Protein AF-A0A2A3JTW5-F1 (afdb_monomer)

Organism: NCBI:txid1779329

Sequence (134 aa):
MKVFFGAALAAVVTVCLPGPAAAQEAERAVLKALLSGDTRNVEVTEEFARAVPEAQLDGLLETLRAQIGPVEEIELEGGSGILRSATYQVPVKITLDPAGRIAGLRLGAPSRWSPTCARRLQDWLDWAPRSPGW

Radius of gyration: 24.4 Å; Cα contacts (8 Å, |Δi|>4): 146; chains: 1; bounding box: 62×69×65 Å

Nearest PDB structures (foldseek):
  8f5p-assembly1_C  TM=6.951E-01  e=3.995E-01  Leishmania tarentolae
  8rha-assembly1_A  TM=8.083E-01  e=5.431E-01  Homo sapiens
  8e4g-assembly1_P  TM=5.357E-01  e=1.364E+00  Escherichia phage T7
  8e06-assembly1_A  TM=3.819E-01  e=6.737E+00  Homo sapiens

Secondary structure (DSSP, 8-state):
-------------------HHHHHHHHHHHHHHHHHT-GGG-PBPHHHHHHS-HHHHHHHHHHHHHHH-SEEEEEEETTEEEEEESSEEEEEEEEE-TTS-EEEEEE-PPEE--HHHHHHHHHHHHHS--PPP-

Solvent-accessible surface area (backbone atoms only — not comparable to full-atom values): 8066 Å² total; per-residue (Å²): 136,90,82,83,85,83,78,84,80,77,77,79,78,77,75,82,66,83,50,74,68,60,55,40,52,52,53,49,52,52,51,49,33,47,74,75,66,47,48,89,81,56,59,61,32,72,70,31,46,71,76,51,43,66,74,56,52,51,53,49,51,52,52,46,42,72,71,45,46,70,74,77,45,77,48,72,58,86,46,34,32,39,38,31,25,83,50,22,33,28,43,34,35,47,38,66,40,98,86,72,25,37,52,41,77,44,77,50,75,74,41,82,35,65,58,55,69,60,50,52,49,48,52,49,62,69,66,47,76,80,73,79,84,127

Mean predicted aligned error: 14.52 Å

pLDDT: mean 70.31, std 12.75, range [36.16, 86.38]

Foldseek 3Di:
DDDDDDDPPPPPPPPPDPPLVVLQVLLVVLVVCLLVVVPVVAAADPQACVVAPPVNSVVVSVVVCVVQPDFPDWQDDNQWTWTDGQFWIWTKGFDADPVSHTDDIDIHDIDTDHCCVVVVVVVCVVPPPPPDDD

Structure (mmCIF, N/CA/C/O backbone):
data_AF-A0A2A3JTW5-F1
#
_entry.id   AF-A0A2A3JTW5-F1
#
loop_
_atom_site.group_PDB
_atom_site.id
_atom_site.type_symbol
_atom_site.label_atom_id
_atom_site.label_alt_id
_atom_site.label_comp_id
_atom_site.label_asym_id
_atom_site.label_entity_id
_atom_site.label_seq_id
_atom_site.pdbx_PDB_ins_code
_atom_site.Cartn_x
_atom_site.Cartn_y
_atom_site.Cartn_z
_atom_site.occupancy
_atom_site.B_iso_or_equiv
_atom_site.auth_seq_id
_atom_site.auth_comp_id
_atom_site.auth_asym_id
_atom_site.auth_atom_id
_atom_site.pdbx_PDB_model_num
ATOM 1 N N . MET A 1 1 ? 51.284 8.228 -53.288 1.00 36.16 1 MET A N 1
ATOM 2 C CA . MET A 1 1 ? 50.823 9.105 -52.187 1.00 36.16 1 MET A CA 1
ATOM 3 C C . MET A 1 1 ? 49.452 8.631 -51.726 1.00 36.16 1 MET A C 1
ATOM 5 O O . MET A 1 1 ? 48.643 8.267 -52.565 1.00 36.16 1 MET A O 1
ATOM 9 N N . LYS A 1 2 ? 49.266 8.548 -50.403 1.00 42.72 2 LYS A N 1
ATOM 10 C CA . LYS A 1 2 ? 48.062 8.112 -49.674 1.00 42.72 2 LYS A CA 1
ATOM 11 C C . LYS A 1 2 ? 46.865 9.038 -49.934 1.00 42.72 2 LYS A C 1
ATOM 13 O O . LYS A 1 2 ? 47.069 10.243 -49.926 1.00 42.72 2 LYS A O 1
ATOM 18 N N . VAL A 1 3 ? 45.650 8.485 -49.961 1.00 41.41 3 VAL A N 1
ATOM 19 C CA . VAL A 1 3 ? 44.461 9.080 -49.316 1.00 41.41 3 VAL A CA 1
ATOM 20 C C . VAL A 1 3 ? 43.526 7.950 -48.867 1.00 41.41 3 VAL A C 1
ATOM 22 O O . VAL A 1 3 ? 42.962 7.232 -49.684 1.00 41.41 3 VAL A O 1
ATOM 25 N N . PHE A 1 4 ? 43.421 7.759 -47.550 1.00 41.34 4 PHE A N 1
ATOM 26 C CA . PHE A 1 4 ? 42.467 6.854 -46.910 1.00 41.34 4 PHE A CA 1
ATOM 27 C C . PHE A 1 4 ? 41.172 7.637 -46.674 1.00 41.34 4 PHE A C 1
ATOM 29 O O . PHE A 1 4 ? 41.157 8.560 -45.862 1.00 41.34 4 PHE A O 1
ATOM 36 N N . PHE A 1 5 ? 40.102 7.297 -47.393 1.00 44.34 5 PHE A N 1
ATOM 37 C CA . PHE A 1 5 ? 38.765 7.822 -47.119 1.00 44.34 5 PHE A CA 1
ATOM 38 C C . PHE A 1 5 ? 38.175 7.040 -45.941 1.00 44.34 5 PHE A C 1
ATOM 40 O O . PHE A 1 5 ? 37.729 5.902 -46.082 1.00 44.34 5 PHE A O 1
ATOM 47 N N . GLY A 1 6 ? 38.254 7.638 -44.753 1.00 41.91 6 GLY A N 1
ATOM 48 C CA . GLY A 1 6 ? 37.625 7.129 -43.544 1.00 41.91 6 GLY A CA 1
ATOM 49 C C . GLY A 1 6 ? 36.112 7.302 -43.616 1.00 41.91 6 GLY A C 1
ATOM 50 O O . GLY A 1 6 ? 35.612 8.421 -43.590 1.00 41.91 6 GLY A O 1
ATOM 51 N N . ALA A 1 7 ? 35.390 6.187 -43.667 1.00 42.72 7 ALA A N 1
ATOM 52 C CA . ALA A 1 7 ? 33.963 6.124 -43.387 1.00 42.72 7 ALA A CA 1
ATOM 53 C C . ALA A 1 7 ? 33.769 5.293 -42.112 1.00 42.72 7 ALA A C 1
ATOM 55 O O . ALA A 1 7 ? 33.419 4.117 -42.156 1.00 42.72 7 ALA A O 1
ATOM 56 N N . ALA A 1 8 ? 34.063 5.897 -40.960 1.00 41.88 8 ALA A N 1
ATOM 57 C CA . ALA A 1 8 ? 33.669 5.348 -39.668 1.00 41.88 8 ALA A CA 1
ATOM 58 C C . ALA A 1 8 ? 32.208 5.741 -39.416 1.00 41.88 8 ALA A C 1
ATOM 60 O O . ALA A 1 8 ? 31.911 6.760 -38.798 1.00 41.88 8 ALA A O 1
ATOM 61 N N . LEU A 1 9 ? 31.290 4.943 -39.959 1.00 42.34 9 LEU A N 1
ATOM 62 C CA . LEU A 1 9 ? 29.861 5.032 -39.681 1.00 42.34 9 LEU A CA 1
ATOM 63 C C . LEU A 1 9 ? 29.620 4.357 -38.321 1.00 42.34 9 LEU A C 1
ATOM 65 O O . LEU A 1 9 ? 29.269 3.183 -38.236 1.00 42.34 9 LEU A O 1
ATOM 69 N N . ALA A 1 10 ? 29.913 5.078 -37.239 1.00 43.31 10 ALA A N 1
ATOM 70 C CA . ALA A 1 10 ? 29.599 4.635 -35.887 1.00 43.31 10 ALA A CA 1
ATOM 71 C C . ALA A 1 10 ? 28.089 4.795 -35.663 1.00 43.31 10 ALA A C 1
ATOM 73 O O . ALA A 1 10 ? 27.604 5.858 -35.280 1.00 43.31 10 ALA A O 1
ATOM 74 N N . ALA A 1 11 ? 27.340 3.731 -35.951 1.00 47.38 11 ALA A N 1
ATOM 75 C CA . ALA A 1 11 ? 25.961 3.587 -35.521 1.00 47.38 11 ALA A CA 1
ATOM 76 C C . ALA A 1 11 ? 25.922 3.601 -33.984 1.00 47.38 11 ALA A C 1
ATOM 78 O O . ALA A 1 11 ? 26.264 2.617 -33.328 1.00 47.38 11 ALA A O 1
ATOM 79 N N . VAL A 1 12 ? 25.524 4.735 -33.405 1.00 49.66 12 VAL A N 1
ATOM 80 C CA . VAL A 1 12 ? 25.109 4.813 -32.003 1.00 49.66 12 VAL A CA 1
ATOM 81 C C . VAL A 1 12 ? 23.814 4.016 -31.893 1.00 49.66 12 VAL A C 1
ATOM 83 O O . VAL A 1 12 ? 22.733 4.494 -32.226 1.00 49.66 12 VAL A O 1
ATOM 86 N N . VAL A 1 13 ? 23.933 2.763 -31.462 1.00 52.59 13 VAL A N 1
ATOM 87 C CA . VAL A 1 13 ? 22.803 1.992 -30.953 1.00 52.59 13 VAL A CA 1
ATOM 88 C C . VAL A 1 13 ? 22.413 2.647 -29.632 1.00 52.59 13 VAL A C 1
ATOM 90 O O . VAL A 1 13 ? 22.974 2.346 -28.580 1.00 52.59 13 VAL A O 1
ATOM 93 N N . THR A 1 14 ? 21.479 3.595 -29.686 1.00 55.47 14 THR A N 1
ATOM 94 C CA . THR A 1 14 ? 20.737 4.039 -28.507 1.00 55.47 14 THR A CA 1
ATOM 95 C C . THR A 1 14 ? 19.911 2.846 -28.042 1.00 55.47 14 THR A C 1
ATOM 97 O O . THR A 1 14 ? 18.793 2.623 -28.499 1.00 55.47 14 THR A O 1
ATOM 100 N N . VAL A 1 15 ? 20.498 2.029 -27.167 1.00 48.75 15 VAL A N 1
ATOM 101 C CA . VAL A 1 15 ? 19.755 1.046 -26.385 1.00 48.75 15 VAL A CA 1
ATOM 102 C C . VAL A 1 15 ? 18.754 1.848 -25.563 1.00 48.75 15 VAL A C 1
ATOM 104 O O . VAL A 1 15 ? 19.126 2.569 -24.637 1.00 48.75 15 VAL A O 1
ATOM 107 N N . CYS A 1 16 ? 17.485 1.777 -25.955 1.00 44.66 16 CYS A N 1
ATOM 108 C CA . CYS A 1 16 ? 16.372 2.319 -25.197 1.00 44.66 16 CYS A CA 1
ATOM 109 C C . CYS A 1 16 ? 16.217 1.437 -23.951 1.00 44.66 16 CYS A C 1
ATOM 111 O O . CYS A 1 16 ? 15.454 0.475 -23.937 1.00 44.66 16 CYS A O 1
ATOM 113 N N . LEU A 1 17 ? 17.039 1.692 -22.933 1.00 49.84 17 LEU A N 1
ATOM 114 C CA . LEU A 1 17 ? 16.794 1.172 -21.597 1.00 49.84 17 LEU A CA 1
ATOM 115 C C . LEU A 1 17 ? 15.452 1.764 -21.145 1.00 49.84 17 LEU A C 1
ATOM 117 O O . LEU A 1 17 ? 15.290 2.985 -21.246 1.00 49.84 17 LEU A O 1
ATOM 121 N N . PRO A 1 18 ? 14.488 0.952 -20.676 1.00 48.88 18 PRO A N 1
ATOM 122 C CA . PRO A 1 18 ? 13.285 1.487 -20.060 1.00 48.88 18 PRO A CA 1
ATOM 123 C C . PRO A 1 18 ? 13.729 2.398 -18.915 1.00 48.88 18 PRO A C 1
ATOM 125 O O . PRO A 1 18 ? 14.369 1.959 -17.959 1.00 48.88 18 PRO A O 1
ATOM 128 N N . GLY A 1 19 ? 13.486 3.699 -19.071 1.00 52.72 19 GLY A N 1
ATOM 129 C CA . GLY A 1 19 ? 13.875 4.683 -18.074 1.00 52.72 19 GLY A CA 1
ATOM 130 C C . GLY A 1 19 ? 13.173 4.398 -16.740 1.00 52.72 19 GLY A C 1
ATOM 131 O O . GLY A 1 19 ? 12.066 3.853 -16.741 1.00 52.72 19 GLY A O 1
ATOM 132 N N . PRO A 1 20 ? 13.759 4.807 -15.602 1.00 60.12 20 PRO A N 1
ATOM 133 C CA . PRO A 1 20 ? 13.201 4.570 -14.264 1.00 60.12 20 PRO A CA 1
ATOM 134 C C . PRO A 1 20 ? 11.760 5.091 -14.093 1.00 60.12 20 PRO A C 1
ATOM 136 O O . PRO A 1 20 ? 11.017 4.584 -13.257 1.00 60.12 20 PRO A O 1
ATOM 139 N N . ALA A 1 21 ? 11.333 6.042 -14.929 1.00 63.09 21 ALA A N 1
ATOM 140 C CA . ALA A 1 21 ? 9.960 6.539 -14.979 1.00 63.09 21 ALA A CA 1
ATOM 141 C C . ALA A 1 21 ? 8.926 5.477 -15.416 1.00 63.09 21 ALA A C 1
ATOM 143 O O . ALA A 1 21 ? 7.812 5.469 -14.904 1.00 63.09 21 ALA A O 1
ATOM 144 N N . ALA A 1 22 ? 9.280 4.559 -16.325 1.00 65.62 22 ALA A N 1
ATOM 145 C CA . ALA A 1 22 ? 8.362 3.511 -16.787 1.00 65.62 22 ALA A CA 1
ATOM 146 C C . ALA A 1 22 ? 8.126 2.437 -15.712 1.00 65.62 22 ALA A C 1
ATOM 148 O O . ALA A 1 22 ? 7.013 1.935 -15.570 1.00 65.62 22 ALA A O 1
ATOM 149 N N . ALA A 1 23 ? 9.158 2.125 -14.921 1.00 68.19 23 ALA A N 1
ATOM 150 C CA . ALA A 1 23 ? 9.036 1.223 -13.779 1.00 68.19 23 ALA A CA 1
ATOM 151 C C . ALA A 1 23 ? 8.157 1.834 -12.672 1.00 68.19 23 ALA A C 1
ATOM 153 O O . ALA A 1 23 ? 7.275 1.156 -12.156 1.00 68.19 23 ALA A O 1
ATOM 154 N N . GLN A 1 24 ? 8.326 3.128 -12.373 1.00 69.69 24 GLN A N 1
ATOM 155 C CA . GLN A 1 24 ? 7.511 3.828 -11.370 1.00 69.69 24 GLN A CA 1
ATOM 156 C C . GLN A 1 24 ? 6.023 3.888 -11.731 1.00 69.69 24 GLN A C 1
ATOM 158 O O . GLN A 1 24 ? 5.169 3.718 -10.860 1.00 69.69 24 GLN A O 1
ATOM 163 N N . GLU A 1 25 ? 5.691 4.119 -13.003 1.00 75.38 25 GLU A N 1
ATOM 164 C CA . GLU A 1 25 ? 4.291 4.143 -13.438 1.00 75.38 25 GLU A CA 1
ATOM 165 C C . GLU A 1 25 ? 3.650 2.751 -13.329 1.00 75.38 25 GLU 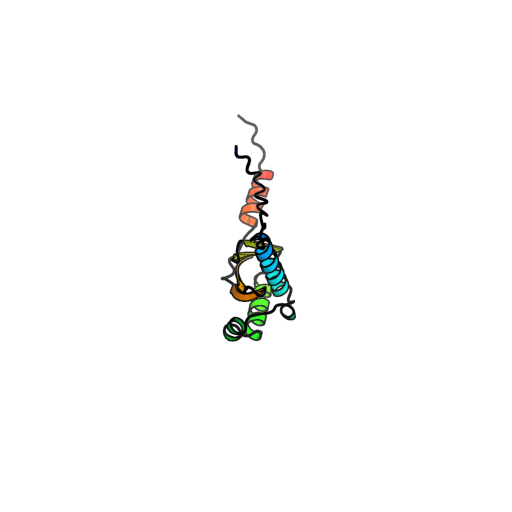A C 1
ATOM 167 O O . GLU A 1 25 ? 2.521 2.629 -12.857 1.00 75.38 25 GLU A O 1
ATOM 172 N N . ALA A 1 26 ? 4.388 1.689 -13.679 1.00 76.50 26 ALA A N 1
ATOM 173 C CA . ALA A 1 26 ? 3.928 0.311 -13.512 1.00 76.50 26 ALA A CA 1
ATOM 174 C C . ALA A 1 26 ? 3.699 -0.042 -12.031 1.00 76.50 26 ALA A C 1
ATOM 176 O O 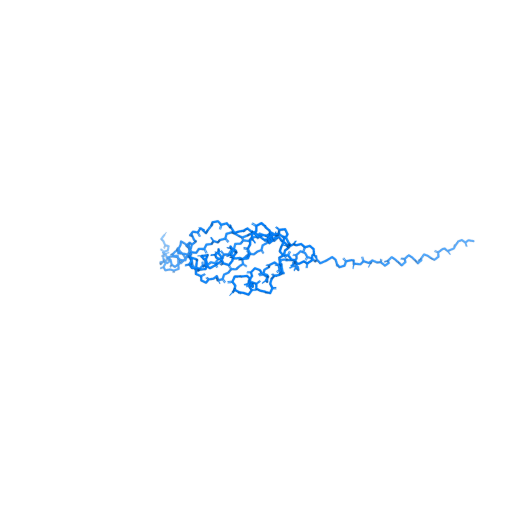. ALA A 1 26 ? 2.646 -0.571 -11.679 1.00 76.50 26 ALA A O 1
ATOM 177 N N . GLU A 1 27 ? 4.633 0.319 -11.147 1.00 79.12 27 GLU A N 1
ATOM 178 C CA . GLU A 1 27 ? 4.497 0.154 -9.693 1.00 79.12 27 GLU A CA 1
ATOM 179 C C . GLU A 1 27 ? 3.247 0.862 -9.163 1.00 79.12 27 GLU A C 1
ATOM 181 O O . GLU A 1 27 ? 2.467 0.278 -8.408 1.00 79.12 27 GLU A O 1
ATOM 186 N N . ARG A 1 28 ? 3.023 2.109 -9.590 1.00 76.62 28 ARG A N 1
ATOM 187 C CA . ARG A 1 28 ? 1.865 2.908 -9.182 1.00 76.62 28 ARG A CA 1
ATOM 188 C C . ARG A 1 28 ? 0.552 2.340 -9.698 1.00 76.62 28 ARG A C 1
ATOM 190 O O . ARG A 1 28 ? -0.413 2.290 -8.936 1.00 76.62 28 ARG A O 1
ATOM 197 N N . ALA A 1 29 ? 0.508 1.900 -10.952 1.00 78.94 29 ALA A N 1
ATOM 198 C CA . ALA A 1 29 ? -0.674 1.290 -11.547 1.00 78.94 29 ALA A CA 1
ATOM 199 C C . ALA A 1 29 ? -1.059 -0.006 -10.821 1.00 78.94 29 ALA A C 1
ATOM 201 O O . ALA A 1 29 ? -2.220 -0.182 -10.451 1.00 78.94 29 ALA A O 1
ATOM 202 N N . VAL A 1 30 ? -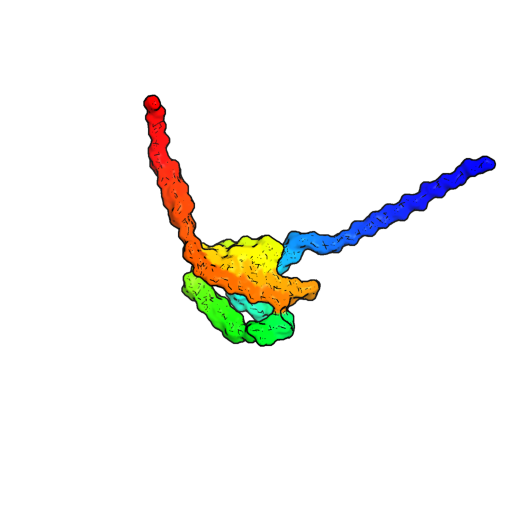0.074 -0.865 -10.541 1.00 80.06 30 VAL A N 1
ATOM 203 C CA . VAL A 1 30 ? -0.264 -2.106 -9.781 1.00 80.06 30 VAL A CA 1
ATOM 204 C C . VAL A 1 30 ? -0.759 -1.809 -8.367 1.00 80.06 30 VAL A C 1
ATOM 206 O O . VAL A 1 30 ? -1.733 -2.408 -7.911 1.00 80.06 30 VAL A O 1
ATOM 209 N N . LEU A 1 31 ? -0.146 -0.843 -7.678 1.00 77.19 31 LEU A N 1
ATOM 210 C CA . LEU A 1 31 ? -0.554 -0.481 -6.324 1.00 77.19 31 LEU A CA 1
ATOM 211 C C . LEU A 1 31 ? -1.981 0.078 -6.285 1.00 77.19 31 LEU A C 1
ATOM 213 O O . LEU A 1 31 ? -2.766 -0.264 -5.402 1.00 77.19 31 LEU A O 1
ATOM 217 N N . LYS A 1 32 ? -2.334 0.913 -7.266 1.00 78.06 32 LYS A N 1
ATOM 218 C CA . LYS A 1 32 ? -3.684 1.453 -7.414 1.00 78.06 32 LYS A CA 1
ATOM 219 C C . LYS A 1 32 ? -4.701 0.336 -7.653 1.00 78.06 32 LYS A C 1
ATOM 221 O O . LYS A 1 32 ? -5.728 0.331 -6.985 1.00 78.06 32 LYS A O 1
ATOM 226 N N . ALA A 1 33 ? -4.400 -0.627 -8.528 1.00 77.88 33 ALA A N 1
ATOM 227 C CA . ALA A 1 33 ? -5.263 -1.783 -8.774 1.00 77.88 33 ALA A CA 1
ATOM 228 C C . ALA A 1 33 ? -5.481 -2.618 -7.498 1.00 77.88 33 ALA A C 1
ATOM 230 O O . ALA A 1 33 ? -6.626 -2.902 -7.143 1.00 77.88 33 ALA A O 1
ATOM 231 N N . LEU A 1 34 ? -4.411 -2.910 -6.746 1.00 75.38 34 LEU A N 1
ATOM 232 C CA . LEU A 1 34 ? -4.499 -3.607 -5.455 1.00 75.38 34 LEU A CA 1
ATOM 233 C C . LEU A 1 34 ? -5.428 -2.883 -4.467 1.00 75.38 34 LEU A C 1
ATOM 235 O O . LEU A 1 34 ? -6.273 -3.507 -3.830 1.00 75.38 34 LEU A O 1
ATOM 239 N N . LEU A 1 35 ? -5.295 -1.561 -4.343 1.00 72.44 35 LEU A N 1
ATOM 240 C CA . LEU A 1 35 ? -6.054 -0.760 -3.374 1.00 72.44 35 LEU A CA 1
ATOM 241 C C . LEU A 1 35 ? -7.505 -0.512 -3.791 1.00 72.44 35 LEU A C 1
ATOM 243 O O . LEU A 1 35 ? -8.378 -0.366 -2.934 1.00 72.44 35 LEU A O 1
ATOM 247 N N . SER A 1 36 ? -7.778 -0.476 -5.095 1.00 69.25 36 SER A N 1
ATOM 248 C CA . SER A 1 36 ? -9.139 -0.406 -5.626 1.00 69.25 36 SER A CA 1
ATOM 249 C C . SER A 1 36 ? -9.915 -1.712 -5.406 1.00 69.25 36 SER A C 1
ATOM 251 O O . SER A 1 36 ? -11.143 -1.668 -5.305 1.00 69.25 36 SER A O 1
ATOM 253 N N . GLY A 1 37 ? -9.220 -2.835 -5.189 1.00 64.88 37 GLY A N 1
ATOM 254 C CA . GLY A 1 37 ? -9.811 -4.168 -5.030 1.00 64.88 37 GLY A CA 1
ATOM 255 C C . GLY A 1 37 ? -9.731 -5.027 -6.296 1.00 64.88 37 GLY A C 1
ATOM 256 O O . GLY A 1 37 ? -10.310 -6.106 -6.336 1.00 64.88 37 GLY A O 1
ATOM 257 N N . ASP A 1 38 ? -8.988 -4.581 -7.310 1.00 65.69 38 ASP A N 1
ATOM 258 C CA . ASP A 1 38 ? -8.669 -5.339 -8.524 1.00 65.69 38 ASP A CA 1
ATOM 259 C C . ASP A 1 38 ? -7.418 -6.215 -8.313 1.00 65.69 38 ASP A C 1
ATOM 261 O O . ASP A 1 38 ? -6.548 -6.324 -9.177 1.00 65.69 38 ASP A O 1
ATOM 265 N N . THR A 1 39 ? -7.319 -6.868 -7.150 1.00 64.69 39 THR A N 1
ATOM 266 C CA . THR A 1 39 ? -6.210 -7.775 -6.798 1.00 64.69 39 THR A CA 1
ATOM 267 C C . THR A 1 39 ? -6.093 -8.953 -7.771 1.00 64.69 39 THR A C 1
ATOM 269 O O . THR A 1 39 ? -4.998 -9.453 -7.999 1.00 64.69 39 THR A O 1
ATOM 272 N N . ARG A 1 40 ? -7.193 -9.332 -8.437 1.00 59.62 40 ARG A N 1
ATOM 273 C CA . ARG A 1 40 ? -7.254 -10.419 -9.435 1.00 59.62 40 ARG A CA 1
ATOM 274 C C . ARG A 1 40 ? -6.482 -10.161 -10.730 1.00 59.62 40 ARG A C 1
ATOM 276 O O . ARG A 1 40 ? -6.189 -11.115 -11.439 1.00 59.62 40 ARG A O 1
ATOM 283 N N . ASN A 1 41 ? -6.189 -8.903 -11.059 1.00 62.19 41 ASN A N 1
ATOM 284 C CA . ASN A 1 41 ? -5.415 -8.542 -12.255 1.00 62.19 41 ASN A CA 1
ATOM 285 C C . ASN A 1 41 ? -3.927 -8.328 -11.953 1.00 62.19 41 ASN A C 1
ATOM 287 O O . ASN A 1 41 ? -3.175 -7.891 -12.822 1.00 62.19 41 ASN A O 1
ATOM 291 N N . VAL A 1 42 ? -3.503 -8.598 -10.719 1.00 71.19 42 VAL A N 1
ATOM 292 C CA . VAL A 1 42 ? -2.143 -8.340 -10.268 1.00 71.19 42 VAL A CA 1
ATOM 293 C C . VAL A 1 42 ? -1.403 -9.661 -10.131 1.00 71.19 42 VAL A C 1
ATOM 295 O O . VAL A 1 42 ? -1.698 -10.468 -9.255 1.00 71.19 42 VAL A O 1
ATOM 298 N N . GLU A 1 43 ? -0.411 -9.876 -10.990 1.00 79.00 43 GLU A N 1
ATOM 299 C CA . GLU A 1 43 ? 0.441 -11.057 -10.903 1.00 79.00 43 GLU A CA 1
ATOM 300 C C . GLU A 1 43 ? 1.481 -10.896 -9.787 1.00 79.00 43 GLU A C 1
ATOM 302 O O . GLU A 1 43 ? 2.293 -9.964 -9.773 1.00 79.00 43 GLU A O 1
ATOM 307 N N . VAL A 1 44 ? 1.480 -11.847 -8.856 1.00 80.88 44 VAL A N 1
ATOM 308 C CA . VAL A 1 44 ? 2.477 -11.978 -7.790 1.00 80.88 44 VAL A CA 1
ATOM 309 C C . VAL A 1 44 ? 3.455 -13.105 -8.119 1.00 80.88 44 VAL A C 1
ATOM 311 O O . VAL A 1 44 ? 3.111 -14.065 -8.809 1.00 80.88 44 VAL A O 1
ATOM 314 N N . THR A 1 45 ? 4.695 -13.017 -7.642 1.00 82.88 45 THR A N 1
ATOM 315 C CA . THR A 1 45 ? 5.636 -14.138 -7.764 1.00 82.88 45 THR A CA 1
ATOM 316 C C . THR A 1 45 ? 5.237 -15.282 -6.828 1.00 82.88 45 THR A C 1
ATOM 318 O O . THR A 1 45 ? 4.635 -15.063 -5.776 1.00 82.88 45 THR A O 1
ATOM 321 N N . GLU A 1 46 ? 5.610 -16.521 -7.169 1.00 80.81 46 GLU A N 1
ATOM 322 C CA . GLU A 1 46 ? 5.371 -17.681 -6.292 1.00 80.81 46 GLU A CA 1
ATOM 323 C C . GLU A 1 46 ? 6.026 -17.518 -4.915 1.00 80.81 46 GLU A C 1
ATOM 325 O O . GLU A 1 46 ? 5.487 -17.970 -3.906 1.00 80.81 46 GLU A O 1
ATOM 330 N N . GLU A 1 47 ? 7.186 -16.861 -4.861 1.00 79.06 47 GLU A N 1
ATOM 331 C CA . GLU A 1 47 ? 7.891 -16.592 -3.609 1.00 79.06 47 GLU A CA 1
ATOM 332 C C . GLU A 1 47 ? 7.086 -15.639 -2.714 1.00 79.06 47 GLU A C 1
ATOM 334 O O . GLU A 1 47 ? 6.919 -15.894 -1.520 1.00 79.06 47 GLU A O 1
ATOM 339 N N . PHE A 1 48 ? 6.497 -14.598 -3.311 1.00 79.31 48 PHE A N 1
ATOM 340 C CA . PHE A 1 48 ? 5.624 -13.669 -2.606 1.00 79.31 48 PHE A CA 1
ATOM 341 C C . PHE A 1 48 ? 4.320 -14.339 -2.162 1.00 79.31 48 PHE A C 1
ATOM 343 O O . PHE A 1 48 ? 3.950 -14.223 -0.997 1.00 79.31 48 PHE A O 1
ATOM 350 N N . ALA A 1 49 ? 3.669 -15.107 -3.040 1.00 79.81 49 ALA A N 1
ATOM 351 C CA . ALA A 1 49 ? 2.444 -15.844 -2.718 1.00 79.81 49 ALA A CA 1
ATOM 352 C C . ALA A 1 49 ? 2.649 -16.869 -1.586 1.00 79.81 49 ALA A C 1
ATOM 354 O O . ALA A 1 49 ? 1.736 -17.148 -0.809 1.00 79.81 49 ALA A O 1
ATOM 355 N N . ARG A 1 50 ? 3.864 -17.421 -1.467 1.00 78.50 50 ARG A N 1
ATOM 356 C CA . ARG A 1 50 ? 4.245 -18.324 -0.374 1.00 78.50 50 ARG A CA 1
ATOM 357 C C . ARG A 1 50 ? 4.473 -17.583 0.945 1.00 78.50 50 ARG A C 1
ATOM 359 O O . ARG A 1 50 ? 4.174 -18.138 1.999 1.00 78.50 50 ARG A O 1
ATOM 366 N N . ALA A 1 51 ? 5.012 -16.364 0.898 1.00 76.75 51 ALA A N 1
ATOM 367 C CA . ALA A 1 51 ? 5.257 -15.539 2.080 1.00 76.75 51 ALA A CA 1
ATOM 368 C C . ALA A 1 51 ? 3.985 -14.846 2.598 1.00 76.75 51 ALA A C 1
ATOM 370 O O . ALA A 1 51 ? 3.800 -14.732 3.809 1.00 76.75 51 ALA A O 1
ATOM 371 N N . VAL A 1 52 ? 3.111 -14.399 1.692 1.00 74.62 52 VAL A N 1
ATOM 372 C CA . VAL A 1 52 ? 1.841 -13.732 1.991 1.00 74.62 52 VAL A CA 1
ATOM 373 C C . VAL A 1 52 ? 0.740 -14.379 1.143 1.00 74.62 52 VAL A C 1
ATOM 375 O O . VAL A 1 52 ? 0.597 -14.046 -0.034 1.00 74.62 52 VAL A O 1
ATOM 378 N N . PRO A 1 53 ? -0.051 -15.301 1.722 1.00 75.31 53 PRO A N 1
ATOM 379 C CA . PRO A 1 53 ? -1.187 -15.899 1.032 1.00 75.31 53 PRO A CA 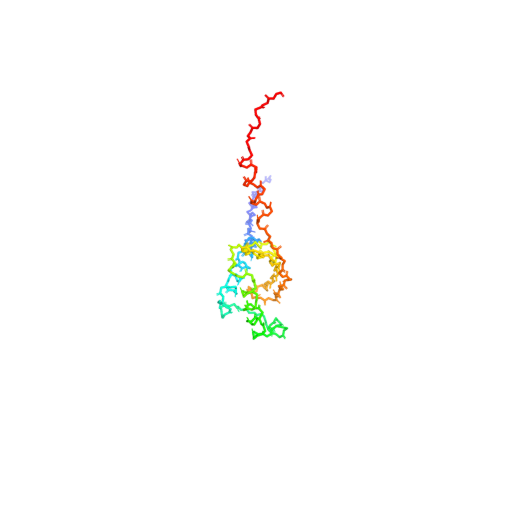1
ATOM 380 C C . PRO A 1 53 ? -2.203 -14.829 0.618 1.00 75.31 53 PRO A C 1
ATOM 382 O O . PRO A 1 53 ? -2.465 -13.905 1.390 1.00 75.31 53 PRO A O 1
ATOM 385 N N . GLU A 1 54 ? -2.848 -14.992 -0.540 1.00 71.19 54 GLU A N 1
ATOM 386 C CA . GLU A 1 54 ? -3.853 -14.039 -1.047 1.00 71.19 54 GLU A CA 1
ATOM 387 C C . GLU A 1 54 ? -4.943 -13.729 -0.013 1.00 71.19 54 GLU A C 1
ATOM 389 O O . GLU A 1 54 ? -5.284 -12.571 0.194 1.00 71.19 54 GLU A O 1
ATOM 394 N N . ALA A 1 55 ? -5.414 -14.742 0.722 1.00 72.19 55 ALA A N 1
ATOM 395 C CA . ALA A 1 55 ? -6.414 -14.562 1.775 1.00 72.19 55 ALA A CA 1
ATOM 396 C C . ALA A 1 55 ? -5.949 -13.627 2.910 1.00 72.19 55 ALA A C 1
ATOM 398 O O . ALA A 1 55 ? -6.758 -12.902 3.486 1.00 72.19 55 ALA A O 1
ATOM 399 N N . GLN A 1 56 ? -4.651 -13.626 3.240 1.00 76.19 56 GLN A N 1
ATOM 400 C CA . GLN A 1 56 ? -4.099 -12.680 4.212 1.00 76.19 56 GLN A CA 1
ATOM 401 C C . GLN A 1 56 ? -3.944 -11.287 3.609 1.00 76.19 56 GLN A C 1
ATOM 403 O O . GLN A 1 56 ? -4.193 -10.303 4.302 1.00 76.19 56 GLN A O 1
ATOM 408 N N . LEU A 1 57 ? -3.552 -11.195 2.336 1.00 75.25 57 LEU A N 1
ATOM 409 C CA . LEU A 1 57 ? -3.433 -9.918 1.641 1.00 75.25 57 LEU A CA 1
ATOM 410 C C . LEU A 1 57 ? -4.791 -9.213 1.546 1.00 75.25 57 LEU A C 1
ATOM 412 O O . LEU A 1 57 ? -4.885 -8.046 1.913 1.00 75.25 57 LEU A O 1
ATOM 416 N N . ASP A 1 58 ? -5.838 -9.929 1.136 1.00 76.06 58 ASP A N 1
ATOM 417 C CA . ASP A 1 58 ? -7.201 -9.398 1.049 1.00 76.06 58 ASP A CA 1
ATOM 418 C C . ASP A 1 58 ? -7.698 -8.923 2.424 1.00 76.06 58 ASP A C 1
ATOM 420 O O . ASP A 1 58 ? -8.144 -7.786 2.560 1.00 76.06 58 ASP A O 1
ATOM 424 N N . GLY A 1 59 ? -7.507 -9.725 3.480 1.00 78.06 59 GLY A N 1
ATOM 425 C CA . GLY A 1 59 ? -7.888 -9.335 4.844 1.00 78.06 59 GLY A CA 1
ATOM 426 C C . GLY A 1 59 ? -7.118 -8.120 5.381 1.00 78.06 59 GLY A C 1
ATOM 427 O O . GL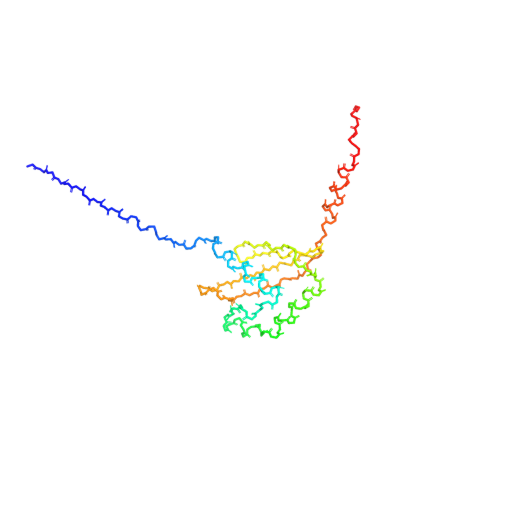Y A 1 59 ? -7.693 -7.263 6.062 1.00 78.06 59 GLY A O 1
ATOM 428 N N . LEU A 1 60 ? -5.826 -8.002 5.055 1.00 77.50 60 LEU A N 1
ATOM 429 C CA . LEU A 1 60 ? -5.016 -6.831 5.396 1.00 77.50 60 LEU A CA 1
ATOM 430 C C . LEU A 1 60 ? -5.485 -5.589 4.637 1.00 77.50 60 LEU A C 1
ATOM 432 O O . LEU A 1 60 ? -5.605 -4.529 5.246 1.00 77.50 60 LEU A O 1
ATOM 436 N N . LEU A 1 61 ? -5.768 -5.712 3.339 1.00 77.25 61 LEU A N 1
ATOM 437 C CA . LEU A 1 61 ? -6.256 -4.611 2.509 1.00 77.25 61 LEU A CA 1
ATOM 438 C C . LEU A 1 61 ? -7.649 -4.155 2.949 1.00 77.25 61 LEU A C 1
ATOM 440 O O . LEU A 1 61 ? -7.882 -2.953 3.052 1.00 77.25 61 LEU A O 1
ATOM 444 N N . GLU A 1 62 ? -8.550 -5.081 3.267 1.00 81.25 62 GLU A N 1
ATOM 445 C CA . GLU A 1 62 ? -9.879 -4.770 3.795 1.00 81.25 62 GLU A CA 1
ATOM 446 C C . GLU A 1 62 ? -9.776 -4.023 5.129 1.00 81.25 62 GLU A C 1
ATOM 448 O O . GLU A 1 62 ? -10.345 -2.941 5.286 1.00 81.25 62 GLU A O 1
ATOM 453 N N . THR A 1 63 ? -8.963 -4.536 6.058 1.00 80.94 63 THR A N 1
ATOM 454 C CA . THR A 1 63 ? -8.717 -3.887 7.353 1.00 80.94 63 THR A CA 1
ATOM 455 C C . THR A 1 63 ? -8.092 -2.504 7.174 1.00 80.94 63 THR A C 1
ATOM 457 O O . THR A 1 63 ? -8.488 -1.551 7.847 1.00 80.94 63 THR A O 1
ATOM 460 N N . LEU A 1 64 ? -7.130 -2.367 6.256 1.00 77.94 64 LEU A N 1
ATOM 461 C CA . LEU A 1 64 ? -6.481 -1.095 5.961 1.00 77.94 64 LEU A CA 1
ATOM 462 C C . LEU A 1 64 ? -7.503 -0.087 5.427 1.00 77.94 64 LEU A C 1
ATOM 464 O O . LEU A 1 64 ? -7.592 1.012 5.965 1.00 77.94 64 LEU A O 1
ATOM 468 N N . ARG A 1 65 ? -8.316 -0.472 4.434 1.00 76.75 65 ARG A N 1
ATOM 469 C CA . ARG A 1 65 ? -9.381 0.367 3.855 1.00 76.75 65 ARG A CA 1
ATOM 470 C C . ARG A 1 65 ? -10.420 0.764 4.901 1.00 76.75 65 ARG A C 1
ATOM 472 O O . ARG A 1 65 ? -10.856 1.912 4.906 1.00 76.75 65 ARG A O 1
ATOM 479 N N . ALA A 1 66 ? -10.770 -0.139 5.816 1.00 80.19 66 ALA A N 1
ATOM 480 C CA . ALA A 1 66 ? -11.673 0.158 6.924 1.00 80.19 66 ALA A CA 1
ATOM 481 C C . ALA A 1 66 ? -11.075 1.167 7.925 1.00 80.19 66 ALA A C 1
ATOM 483 O O . ALA A 1 66 ? -11.814 1.967 8.496 1.00 80.19 66 ALA A O 1
ATOM 484 N N . GLN A 1 67 ? -9.752 1.156 8.132 1.00 77.94 67 GLN A N 1
ATOM 485 C CA . GLN A 1 67 ? -9.069 2.070 9.055 1.00 77.94 67 GLN A CA 1
ATOM 486 C C . GLN A 1 67 ? -8.766 3.446 8.452 1.00 77.94 67 GLN A C 1
ATOM 488 O O . GLN A 1 67 ? -8.995 4.459 9.111 1.00 77.94 67 GLN A O 1
ATOM 493 N N . ILE A 1 68 ? -8.206 3.495 7.240 1.00 75.44 68 ILE A N 1
ATOM 494 C CA . ILE A 1 68 ? -7.739 4.749 6.624 1.00 75.44 68 ILE A CA 1
ATOM 495 C C . ILE A 1 68 ? -8.817 5.430 5.778 1.00 75.44 68 ILE A C 1
ATOM 497 O O . ILE A 1 68 ? -8.737 6.637 5.551 1.00 75.44 68 ILE A O 1
ATOM 501 N N . GLY A 1 69 ? -9.830 4.675 5.345 1.00 75.50 69 GLY A N 1
ATOM 502 C CA . GLY A 1 69 ? -10.855 5.142 4.422 1.00 75.50 69 GLY A CA 1
ATOM 503 C C . GLY A 1 69 ? -10.389 5.135 2.957 1.00 75.50 69 GLY A C 1
ATOM 504 O O . GLY A 1 69 ? -9.484 4.381 2.590 1.00 75.50 69 GLY A O 1
ATOM 505 N N . PRO A 1 70 ? -11.033 5.926 2.079 1.00 76.44 70 PRO A N 1
ATOM 506 C CA . PRO A 1 70 ? -10.633 6.031 0.681 1.00 76.44 70 PRO A CA 1
ATOM 507 C C . PRO A 1 70 ? -9.258 6.700 0.551 1.00 76.44 70 PRO A C 1
ATOM 509 O O . PRO A 1 70 ? -8.994 7.738 1.158 1.00 76.44 70 PRO A O 1
ATOM 512 N N . VAL A 1 71 ? -8.395 6.107 -0.275 1.00 77.25 71 VAL A N 1
ATOM 513 C CA . VAL A 1 71 ? -7.082 6.667 -0.613 1.00 77.25 71 VAL A CA 1
ATOM 514 C C . VAL A 1 71 ? -7.279 7.825 -1.591 1.00 77.25 71 VAL A C 1
ATOM 516 O O . VAL A 1 71 ? -7.865 7.638 -2.656 1.00 77.25 71 VAL A O 1
ATOM 519 N N . GLU A 1 72 ? -6.791 9.010 -1.230 1.00 77.88 72 GLU A N 1
ATOM 520 C CA . GLU A 1 72 ? -6.887 10.227 -2.046 1.00 77.88 72 GLU A CA 1
ATOM 521 C C . GLU A 1 72 ? -5.651 10.402 -2.933 1.00 77.88 72 GLU A C 1
ATOM 523 O O . GLU A 1 72 ? -5.762 10.814 -4.086 1.00 77.88 72 GLU A O 1
ATOM 528 N N . GLU A 1 73 ? -4.473 10.048 -2.414 1.00 77.69 73 GLU A N 1
ATOM 529 C CA . GLU A 1 73 ? -3.195 10.292 -3.074 1.00 77.69 73 GLU A CA 1
ATOM 530 C C . GLU A 1 73 ? -2.232 9.109 -2.889 1.00 77.69 73 GLU A C 1
ATOM 532 O O . GLU A 1 73 ? -2.179 8.463 -1.839 1.00 77.69 73 GLU A O 1
ATOM 537 N N . ILE A 1 74 ? -1.476 8.803 -3.946 1.00 80.44 74 ILE A N 1
ATOM 538 C CA . ILE A 1 74 ? -0.470 7.738 -3.968 1.00 80.44 74 ILE A CA 1
ATOM 539 C C . ILE A 1 74 ? 0.831 8.346 -4.477 1.00 80.44 74 ILE A C 1
ATOM 541 O O . ILE A 1 74 ? 1.005 8.550 -5.680 1.00 80.44 74 ILE A O 1
ATOM 545 N N . GLU A 1 75 ? 1.755 8.617 -3.565 1.00 80.12 75 GLU A N 1
ATOM 546 C CA . GLU A 1 75 ? 3.110 9.029 -3.915 1.00 80.12 75 GLU A CA 1
ATOM 547 C C . GLU A 1 75 ? 4.007 7.795 -3.922 1.00 80.12 75 GLU A C 1
ATOM 549 O O . GLU A 1 75 ? 4.088 7.078 -2.931 1.00 80.12 75 GLU A O 1
ATOM 554 N N . LEU A 1 76 ? 4.677 7.535 -5.041 1.00 78.56 76 LEU A N 1
ATOM 555 C CA . LEU A 1 76 ? 5.640 6.445 -5.195 1.00 78.56 76 LEU A CA 1
ATOM 556 C C . LEU A 1 76 ? 6.880 6.995 -5.888 1.00 78.56 76 LEU A C 1
ATOM 558 O O . LEU A 1 76 ? 6.756 7.613 -6.947 1.00 78.56 76 LEU A O 1
ATOM 562 N N . GLU A 1 77 ? 8.042 6.726 -5.301 1.00 75.62 77 GLU A N 1
ATOM 563 C CA . GLU A 1 77 ? 9.369 6.984 -5.849 1.00 75.62 77 GLU A CA 1
ATOM 564 C C . GLU A 1 77 ? 10.261 5.745 -5.661 1.00 75.62 77 GLU A C 1
ATOM 566 O O . GLU A 1 77 ? 10.621 5.353 -4.548 1.00 75.62 77 GLU A O 1
ATOM 571 N N . GLY A 1 78 ? 10.618 5.112 -6.783 1.00 72.62 78 GLY A N 1
ATOM 572 C CA . GLY A 1 78 ? 11.572 3.998 -6.833 1.00 72.62 78 GLY A CA 1
ATOM 573 C C . GLY A 1 78 ? 11.172 2.788 -5.980 1.00 72.62 78 GLY A C 1
ATOM 574 O O . GLY A 1 78 ? 11.968 2.337 -5.156 1.00 72.62 78 GLY A O 1
ATOM 575 N N . GLY A 1 79 ? 9.939 2.293 -6.121 1.00 74.38 79 GLY A N 1
ATOM 576 C CA . GLY A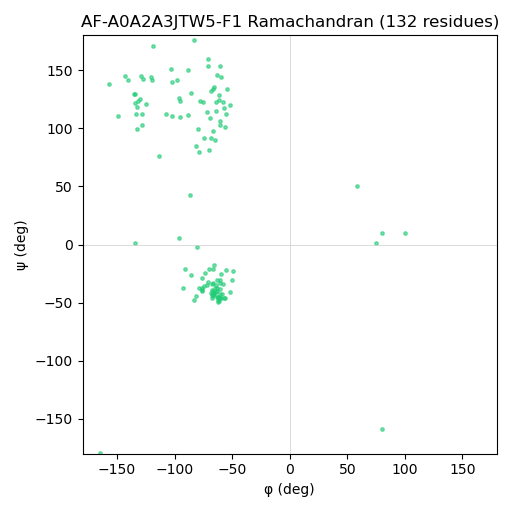 1 79 ? 9.435 1.147 -5.359 1.00 74.38 79 GLY A CA 1
ATOM 577 C C . GLY A 1 79 ? 9.095 1.436 -3.893 1.00 74.38 79 GLY A C 1
ATOM 578 O O . GLY A 1 79 ? 8.661 0.547 -3.168 1.00 74.38 79 GLY A O 1
ATOM 579 N N . SER A 1 80 ? 9.247 2.667 -3.410 1.00 81.81 80 SER A N 1
ATOM 580 C CA . SER A 1 80 ? 8.822 3.071 -2.063 1.00 81.81 80 SER A CA 1
ATOM 581 C C . SER A 1 80 ? 7.972 4.326 -2.122 1.00 81.81 80 SER A C 1
ATOM 583 O O . SER A 1 80 ? 8.179 5.190 -2.962 1.00 81.81 80 SER A O 1
ATOM 585 N N . GLY A 1 81 ? 6.981 4.425 -1.250 1.00 82.38 81 GLY A N 1
ATOM 586 C CA . GLY A 1 81 ? 5.977 5.463 -1.354 1.00 82.38 81 GLY A CA 1
ATOM 587 C C . GLY A 1 81 ? 5.157 5.653 -0.098 1.00 82.38 81 GLY A C 1
ATOM 588 O O . GLY A 1 81 ? 5.347 4.981 0.919 1.00 82.38 81 GLY A O 1
ATOM 589 N N . ILE A 1 82 ? 4.226 6.590 -0.186 1.00 83.12 82 ILE A N 1
ATOM 590 C CA . ILE A 1 82 ? 3.279 6.909 0.865 1.00 83.12 82 ILE A CA 1
ATOM 591 C C . ILE A 1 82 ? 1.887 6.967 0.247 1.00 83.12 82 ILE A C 1
ATOM 593 O O . ILE A 1 82 ? 1.614 7.717 -0.688 1.00 83.12 82 ILE A O 1
ATOM 597 N N . LEU A 1 83 ? 1.003 6.154 0.808 1.00 83.06 83 LEU A N 1
ATOM 598 C CA . LEU A 1 83 ? -0.426 6.204 0.563 1.00 83.06 83 LEU A CA 1
ATOM 599 C C . LEU A 1 83 ? -1.035 7.225 1.497 1.00 83.06 83 LEU A C 1
ATOM 601 O O . LEU A 1 83 ? -0.787 7.199 2.699 1.00 83.06 83 LEU A O 1
ATOM 605 N N . ARG A 1 84 ? -1.838 8.114 0.945 1.00 81.62 84 ARG A N 1
ATOM 606 C CA . ARG A 1 84 ? -2.357 9.278 1.636 1.00 81.62 84 ARG A CA 1
ATOM 607 C C . ARG A 1 84 ? -3.877 9.267 1.532 1.00 81.62 84 ARG A C 1
ATOM 609 O O . ARG A 1 84 ? -4.452 9.188 0.452 1.00 81.62 84 ARG A O 1
ATOM 616 N N . SER A 1 85 ? -4.524 9.245 2.690 1.00 81.19 85 SER A N 1
ATOM 617 C CA . SER A 1 85 ? -5.979 9.321 2.864 1.00 81.19 85 SER A CA 1
ATOM 618 C C . SER A 1 85 ? -6.325 10.569 3.674 1.00 81.19 85 SER A C 1
ATOM 620 O O . SER A 1 85 ? -5.441 11.181 4.274 1.00 81.19 85 SER A O 1
ATOM 622 N N . ALA A 1 86 ? -7.613 10.900 3.771 1.00 74.00 86 ALA A N 1
ATOM 623 C CA . ALA A 1 86 ? -8.098 12.122 4.423 1.00 74.00 86 ALA A CA 1
ATOM 624 C C . ALA A 1 86 ? -7.533 12.377 5.841 1.00 74.00 86 ALA A C 1
ATOM 626 O O . ALA A 1 86 ? -7.421 13.523 6.277 1.00 74.00 86 ALA A O 1
ATOM 627 N N . THR A 1 87 ? -7.217 11.319 6.599 1.00 74.69 87 THR A N 1
ATOM 628 C CA . THR A 1 87 ? -6.721 11.423 7.990 1.00 74.69 87 THR A CA 1
ATOM 629 C C . THR A 1 87 ? -5.521 10.536 8.319 1.00 74.69 87 THR A C 1
ATOM 631 O O . THR A 1 87 ? -5.063 10.509 9.468 1.00 74.69 87 THR A O 1
ATOM 634 N N . TYR A 1 88 ? -5.010 9.787 7.345 1.00 81.56 88 TYR A N 1
ATOM 635 C CA . TYR A 1 88 ? -3.990 8.768 7.567 1.00 81.56 88 TYR A CA 1
ATOM 636 C C . TYR A 1 88 ? -3.006 8.727 6.411 1.00 81.56 88 TYR A C 1
ATOM 638 O O . TYR A 1 88 ? -3.380 8.910 5.255 1.00 81.56 88 TYR A O 1
ATOM 646 N N . GLN A 1 89 ? -1.749 8.451 6.738 1.00 85.00 89 GLN A N 1
ATOM 647 C CA . GLN A 1 89 ? -0.730 8.107 5.763 1.00 85.00 89 GLN A CA 1
ATOM 648 C C . GLN A 1 89 ? -0.195 6.705 6.062 1.00 85.00 89 GLN A C 1
ATOM 650 O O . GLN A 1 89 ? -0.019 6.328 7.223 1.00 85.00 89 GLN A O 1
ATOM 655 N N . VAL A 1 90 ? 0.070 5.928 5.019 1.00 84.44 90 VAL A N 1
ATOM 656 C CA . VAL A 1 90 ? 0.587 4.564 5.127 1.00 84.44 90 VAL A CA 1
ATOM 657 C C . VAL A 1 90 ? 1.824 4.453 4.245 1.00 84.44 90 VAL A C 1
ATOM 659 O O . VAL A 1 90 ? 1.704 4.546 3.023 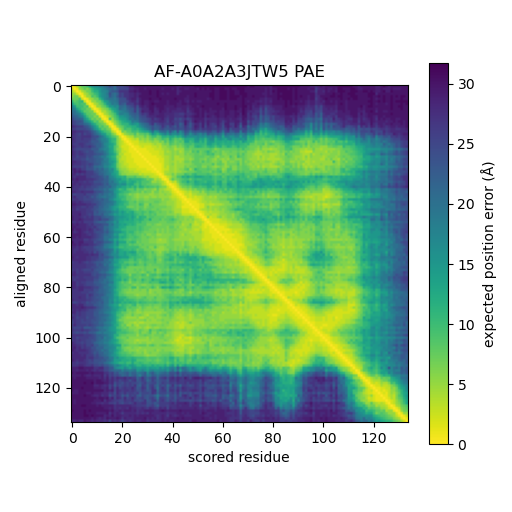1.00 84.44 90 VAL A O 1
ATOM 662 N N . PRO A 1 91 ? 3.024 4.273 4.818 1.00 85.19 91 PRO A N 1
ATOM 663 C CA . PRO A 1 91 ? 4.204 4.025 4.012 1.00 85.19 91 PRO A CA 1
ATOM 664 C C . PRO A 1 91 ? 4.075 2.650 3.359 1.00 85.19 91 PRO A C 1
ATOM 666 O O . PRO A 1 91 ? 3.745 1.658 4.011 1.00 85.19 91 PRO A O 1
ATOM 669 N N . VAL A 1 92 ? 4.339 2.595 2.063 1.00 86.38 92 VAL A N 1
ATOM 670 C CA . VAL A 1 92 ? 4.238 1.391 1.249 1.00 86.38 92 VAL A CA 1
ATOM 671 C C . VAL A 1 92 ? 5.543 1.176 0.509 1.00 86.38 92 VAL A C 1
ATOM 673 O O . VAL A 1 92 ? 6.193 2.117 0.063 1.00 86.38 92 VAL A O 1
ATOM 676 N N . LYS A 1 93 ? 5.950 -0.078 0.384 1.00 85.44 93 LYS A N 1
ATOM 677 C CA . LYS A 1 93 ? 7.078 -0.470 -0.447 1.00 85.44 93 LYS A CA 1
ATOM 678 C C . LYS A 1 93 ? 6.645 -1.618 -1.338 1.00 85.44 93 LYS A C 1
ATOM 680 O O . LYS A 1 93 ? 6.152 -2.622 -0.835 1.00 85.44 93 LYS A O 1
ATOM 685 N N . ILE A 1 94 ? 6.829 -1.456 -2.636 1.00 85.31 94 ILE A N 1
ATOM 686 C CA . ILE A 1 94 ? 6.570 -2.457 -3.659 1.00 85.31 94 ILE A CA 1
ATOM 687 C C . ILE A 1 94 ? 7.870 -2.750 -4.405 1.00 85.31 94 ILE A C 1
ATOM 689 O O . ILE A 1 94 ? 8.729 -1.894 -4.589 1.00 85.31 94 ILE A O 1
ATOM 693 N N . THR A 1 95 ? 8.065 -3.998 -4.788 1.00 84.81 95 THR A N 1
ATOM 694 C CA . THR A 1 95 ? 9.204 -4.426 -5.590 1.00 84.81 95 THR A CA 1
ATOM 695 C C . THR A 1 95 ? 8.670 -5.319 -6.685 1.00 84.81 95 THR A C 1
ATOM 697 O O . THR A 1 95 ? 8.015 -6.324 -6.400 1.00 84.81 95 THR A O 1
ATOM 700 N N . LEU A 1 96 ? 8.926 -4.923 -7.928 1.00 83.75 96 LEU A N 1
ATOM 701 C CA . LEU A 1 96 ? 8.563 -5.696 -9.103 1.00 83.75 96 LEU A CA 1
ATOM 702 C C . LEU A 1 96 ? 9.772 -6.496 -9.600 1.00 83.75 96 LEU A C 1
ATOM 704 O O . LEU A 1 96 ? 10.907 -6.023 -9.572 1.00 83.75 96 LEU A O 1
ATOM 708 N N . ASP A 1 97 ? 9.513 -7.718 -10.046 1.00 81.81 97 ASP A N 1
ATOM 709 C CA . ASP A 1 97 ? 10.452 -8.553 -10.796 1.00 81.81 97 ASP A CA 1
ATOM 710 C C . ASP A 1 97 ? 10.638 -7.984 -12.224 1.00 81.81 97 ASP A C 1
ATOM 712 O O . ASP A 1 97 ? 9.755 -7.269 -12.703 1.00 81.81 97 ASP A O 1
ATOM 716 N N . PRO A 1 98 ? 11.717 -8.307 -12.966 1.00 77.62 98 PRO A N 1
ATOM 717 C CA . PRO A 1 98 ? 11.867 -7.980 -14.392 1.00 77.62 98 PRO A CA 1
ATOM 718 C C . PRO A 1 98 ? 10.673 -8.352 -15.284 1.00 77.62 98 PRO A C 1
ATOM 720 O O . PRO A 1 98 ? 10.502 -7.750 -16.341 1.00 77.62 98 PRO A O 1
ATOM 723 N N . ALA A 1 99 ? 9.838 -9.311 -14.876 1.00 78.31 99 ALA A N 1
ATOM 724 C CA . ALA A 1 99 ? 8.592 -9.648 -15.566 1.00 78.31 99 ALA A CA 1
ATOM 725 C C . ALA A 1 99 ? 7.408 -8.703 -15.252 1.00 78.31 99 ALA A C 1
ATOM 727 O O . ALA A 1 99 ? 6.321 -8.907 -15.778 1.00 78.31 99 ALA A O 1
ATOM 728 N N . GLY A 1 100 ? 7.579 -7.704 -14.379 1.00 74.19 100 GLY A N 1
ATOM 729 C CA . GLY A 1 100 ? 6.511 -6.797 -13.936 1.00 74.19 100 GLY A CA 1
ATOM 730 C C . GLY A 1 100 ? 5.596 -7.373 -12.849 1.00 74.19 100 GLY A C 1
ATOM 731 O O . GLY A 1 100 ? 4.577 -6.770 -12.523 1.00 74.19 100 GLY A O 1
ATOM 732 N N . ARG A 1 101 ? 5.956 -8.525 -12.274 1.00 82.94 101 ARG A N 1
ATOM 733 C CA . ARG A 1 101 ? 5.200 -9.203 -11.207 1.00 82.94 101 ARG A CA 1
ATOM 734 C C . ARG A 1 101 ? 5.631 -8.708 -9.835 1.00 82.94 101 ARG A C 1
ATOM 736 O O . ARG A 1 101 ? 6.804 -8.390 -9.649 1.00 82.94 101 ARG A O 1
ATOM 743 N N . ILE A 1 102 ? 4.735 -8.704 -8.852 1.00 83.50 102 ILE A N 1
ATOM 744 C CA . ILE A 1 102 ? 5.085 -8.319 -7.478 1.00 83.50 102 ILE A CA 1
ATOM 745 C C . ILE A 1 102 ? 5.992 -9.382 -6.864 1.00 83.50 102 ILE A C 1
ATOM 747 O O . ILE A 1 102 ? 5.543 -10.475 -6.524 1.00 83.50 102 ILE A O 1
ATOM 751 N N . ALA A 1 103 ? 7.265 -9.037 -6.691 1.00 83.56 103 ALA A N 1
ATOM 752 C CA . ALA A 1 103 ? 8.230 -9.826 -5.937 1.00 83.56 103 ALA A CA 1
ATOM 753 C C . ALA A 1 103 ? 8.178 -9.508 -4.435 1.00 83.56 103 ALA A C 1
ATOM 755 O O . ALA A 1 103 ? 8.518 -10.348 -3.606 1.00 83.56 103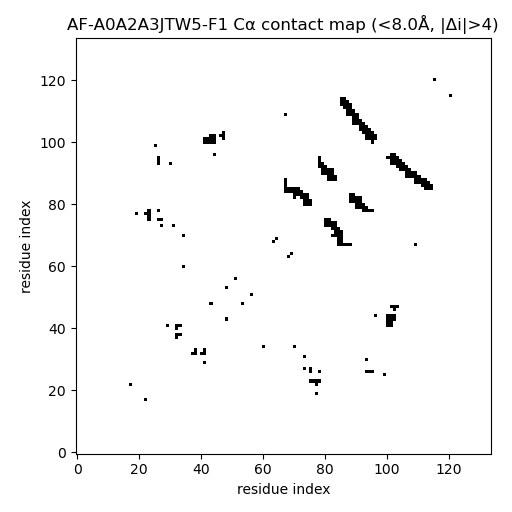 ALA A O 1
ATOM 756 N N . GLY A 1 104 ? 7.742 -8.299 -4.073 1.00 81.62 104 GLY A N 1
ATOM 757 C CA . GLY A 1 104 ? 7.625 -7.880 -2.684 1.00 81.62 104 GLY A CA 1
ATOM 758 C C . GLY A 1 104 ? 6.621 -6.755 -2.497 1.00 81.62 104 GLY A C 1
ATOM 759 O O . GLY A 1 104 ? 6.596 -5.795 -3.260 1.00 81.62 104 GLY A O 1
ATOM 760 N N . LEU A 1 105 ? 5.826 -6.851 -1.437 1.00 83.44 105 LEU A N 1
ATOM 761 C CA . LEU A 1 105 ? 4.941 -5.794 -0.968 1.00 83.44 105 LEU A CA 1
ATOM 762 C C . LEU A 1 105 ? 5.069 -5.694 0.547 1.00 83.44 105 LEU A C 1
ATOM 764 O O . LEU A 1 105 ? 4.963 -6.686 1.268 1.00 83.44 105 LEU A O 1
ATOM 768 N N . ARG A 1 106 ? 5.290 -4.479 1.036 1.00 81.19 106 ARG A N 1
ATOM 769 C CA . ARG A 1 106 ? 5.355 -4.177 2.457 1.00 81.19 106 ARG A CA 1
ATOM 770 C C . ARG A 1 106 ? 4.515 -2.949 2.749 1.00 81.19 106 ARG A C 1
ATOM 772 O O . ARG A 1 106 ? 4.808 -1.858 2.269 1.00 81.19 106 ARG A O 1
ATOM 779 N N . LEU A 1 107 ? 3.500 -3.141 3.578 1.00 82.44 107 LEU A N 1
ATOM 780 C CA . LEU A 1 107 ? 2.700 -2.070 4.153 1.00 82.44 107 LEU A CA 1
ATOM 781 C C . LEU A 1 107 ? 3.265 -1.764 5.540 1.00 82.44 107 LEU A C 1
ATOM 783 O O . LEU A 1 107 ? 3.471 -2.668 6.352 1.00 82.44 107 LEU A O 1
ATOM 787 N N . GLY A 1 108 ? 3.595 -0.504 5.791 1.00 78.69 108 GLY A N 1
ATOM 788 C CA . GLY A 1 108 ? 3.967 -0.048 7.122 1.00 78.69 108 GLY A CA 1
ATOM 789 C C . GLY A 1 108 ? 2.744 0.279 7.971 1.00 78.69 108 GLY A C 1
ATOM 790 O O . GLY A 1 108 ? 1.603 0.221 7.515 1.00 78.69 108 GLY A O 1
ATOM 791 N N . ALA A 1 109 ? 2.989 0.628 9.232 1.00 77.19 109 ALA A N 1
ATOM 792 C CA . ALA A 1 109 ? 1.916 1.006 10.139 1.00 77.19 109 ALA A CA 1
ATOM 793 C C . ALA A 1 109 ? 1.247 2.313 9.668 1.00 77.19 109 ALA A C 1
ATOM 795 O O . ALA A 1 109 ? 1.964 3.263 9.331 1.00 77.19 109 ALA A O 1
ATOM 796 N N . PRO A 1 110 ? -0.098 2.390 9.666 1.00 78.25 110 PRO A N 1
ATOM 797 C CA . PRO A 1 110 ? -0.796 3.632 9.379 1.00 78.25 110 PRO A CA 1
ATOM 798 C C . PRO A 1 110 ? -0.469 4.649 10.472 1.00 78.25 110 PRO A C 1
ATOM 800 O O . PRO A 1 110 ? -0.701 4.405 11.658 1.00 78.25 110 PRO A O 1
ATOM 803 N N . SER A 1 111 ? 0.066 5.803 10.085 1.00 78.81 111 SER A N 1
ATOM 804 C CA . SER A 1 111 ? 0.223 6.934 10.990 1.00 78.81 111 SER A CA 1
ATOM 805 C C . SER A 1 111 ? -0.875 7.954 10.721 1.00 78.81 111 SER A C 1
ATOM 807 O O . SER A 1 111 ? -1.281 8.194 9.582 1.00 78.81 111 SER A O 1
ATOM 809 N N . ARG A 1 112 ? -1.412 8.538 11.796 1.00 78.00 112 ARG A N 1
ATOM 810 C CA . ARG A 1 112 ? -2.427 9.585 11.683 1.00 78.00 112 ARG A CA 1
ATOM 811 C C . ARG A 1 112 ? -1.791 10.794 10.999 1.00 78.00 112 ARG A C 1
ATOM 813 O O . ARG A 1 112 ? -0.905 11.430 11.565 1.00 78.00 112 ARG A O 1
ATOM 820 N N . TRP A 1 113 ? -2.270 11.113 9.806 1.00 65.00 113 TRP A N 1
ATOM 821 C CA . TRP A 1 113 ? -1.880 12.297 9.060 1.00 65.00 113 TRP A CA 1
ATOM 822 C C . TRP A 1 113 ? -2.988 13.328 9.219 1.00 65.00 113 TRP A C 1
ATOM 824 O O . TRP A 1 113 ? -4.105 13.133 8.757 1.00 65.00 113 TRP A O 1
ATOM 834 N N . SER A 1 114 ? -2.718 14.415 9.938 1.00 62.34 114 SER A N 1
ATOM 835 C CA . SER A 1 114 ? -3.693 15.496 10.055 1.00 62.34 114 SER A CA 1
ATOM 836 C C . SER A 1 114 ? -3.367 16.561 9.005 1.00 62.34 114 SER A C 1
ATOM 838 O O . SER A 1 114 ? -2.373 17.278 9.182 1.00 62.34 114 SER A O 1
ATOM 840 N N . PRO A 1 115 ? -4.182 16.740 7.952 1.00 58.09 115 PRO A N 1
ATOM 841 C CA . PRO A 1 115 ? -4.061 17.923 7.110 1.00 58.09 115 PRO A CA 1
ATOM 842 C C . PRO A 1 115 ? -4.416 19.186 7.905 1.00 58.09 115 PRO A C 1
ATOM 844 O O . PRO A 1 115 ? -4.024 20.279 7.524 1.00 58.09 115 PRO A O 1
ATOM 847 N N . THR A 1 116 ? -5.108 19.062 9.044 1.00 56.12 116 THR A N 1
ATOM 848 C CA . THR A 1 116 ? -5.545 20.170 9.900 1.00 56.12 116 THR A CA 1
ATOM 849 C C . THR A 1 116 ? -4.409 20.979 10.520 1.00 56.12 116 THR A C 1
ATOM 851 O O . THR A 1 116 ? -4.607 22.175 10.669 1.00 56.12 116 THR A O 1
ATOM 854 N N . CYS A 1 117 ? -3.226 20.431 10.825 1.00 56.41 117 CYS A N 1
ATOM 855 C CA . CYS A 1 117 ? -2.105 21.288 11.254 1.00 56.41 117 CYS A CA 1
ATOM 856 C C . CYS A 1 117 ? -1.643 22.240 10.139 1.00 56.41 117 CYS A C 1
ATOM 858 O O . CYS A 1 117 ? -1.357 23.397 10.420 1.00 56.41 117 CYS A O 1
ATOM 860 N N . ALA A 1 118 ? -1.630 21.793 8.880 1.00 55.09 118 ALA A N 1
ATOM 861 C CA . ALA A 1 118 ? -1.256 22.635 7.743 1.00 55.09 118 ALA A CA 1
ATOM 862 C C . ALA A 1 118 ? -2.422 23.524 7.282 1.00 55.09 118 ALA A C 1
ATOM 864 O O . ALA A 1 118 ? -2.250 24.718 7.079 1.00 55.09 118 ALA A O 1
ATOM 865 N N . ARG A 1 119 ? -3.636 22.971 7.185 1.00 60.19 119 ARG A N 1
ATOM 866 C CA . ARG A 1 119 ? -4.820 23.671 6.682 1.00 60.19 119 ARG A CA 1
ATOM 867 C C . ARG A 1 119 ? -5.401 24.652 7.687 1.00 60.19 119 ARG A C 1
ATOM 869 O O . ARG A 1 119 ? -5.751 25.733 7.264 1.00 60.19 119 ARG A O 1
ATOM 876 N N . ARG A 1 120 ? -5.454 24.347 8.992 1.00 62.84 120 ARG A N 1
ATOM 877 C CA . ARG A 1 120 ? -5.899 25.319 10.015 1.00 62.84 120 ARG A CA 1
ATOM 878 C C . ARG A 1 120 ? -4.872 26.429 10.228 1.00 62.84 120 ARG A C 1
ATOM 880 O O . ARG A 1 120 ? -5.281 27.546 10.504 1.00 62.84 120 ARG A O 1
ATOM 887 N N . LEU A 1 121 ? -3.573 26.147 10.084 1.00 63.25 121 LEU A N 1
ATOM 888 C CA . LEU A 1 121 ? -2.544 27.191 10.084 1.00 63.25 121 LEU A CA 1
ATOM 889 C C . LEU A 1 121 ? -2.658 28.071 8.834 1.00 63.25 121 LEU A C 1
ATOM 891 O O . LEU A 1 121 ? -2.565 29.283 8.957 1.00 63.25 121 LEU A O 1
ATOM 895 N N . GLN A 1 122 ? -2.907 27.483 7.659 1.00 66.69 122 GLN A N 1
ATOM 896 C CA . GLN A 1 122 ? -3.105 28.238 6.421 1.00 66.69 122 GLN A CA 1
ATOM 897 C C . GLN A 1 122 ? -4.400 29.064 6.451 1.00 66.69 122 GLN A C 1
ATOM 899 O O . GLN A 1 122 ? -4.353 30.237 6.114 1.00 66.69 122 GLN A O 1
ATOM 904 N N . ASP A 1 123 ? -5.516 28.498 6.925 1.00 70.00 123 ASP A N 1
ATOM 905 C CA . ASP A 1 123 ? -6.781 29.215 7.165 1.00 70.00 123 ASP A CA 1
ATOM 906 C C . ASP A 1 123 ? -6.573 30.356 8.169 1.00 70.00 123 ASP A C 1
ATOM 908 O O . ASP A 1 123 ? -7.052 31.462 7.961 1.00 70.00 123 ASP A O 1
ATOM 912 N N . TRP A 1 124 ? -5.815 30.113 9.247 1.00 64.81 124 TRP A N 1
ATOM 913 C CA . TRP A 1 124 ? -5.486 31.138 10.239 1.00 64.81 124 TRP A CA 1
ATOM 914 C C . TRP A 1 124 ? -4.575 32.233 9.669 1.00 64.81 124 TRP A C 1
ATOM 916 O O . TRP A 1 124 ? -4.793 33.399 9.973 1.00 64.81 124 TRP A O 1
ATOM 926 N N . LEU A 1 125 ? -3.591 31.887 8.833 1.00 70.62 125 LEU A N 1
ATOM 927 C CA . LEU A 1 125 ? -2.717 32.839 8.135 1.00 70.62 125 LEU A CA 1
ATOM 928 C C . LEU A 1 125 ? -3.472 33.666 7.085 1.00 70.62 125 LEU A C 1
ATOM 930 O O . LEU A 1 125 ? -3.139 34.831 6.889 1.00 70.62 125 LEU A O 1
ATOM 934 N N . ASP A 1 126 ? -4.468 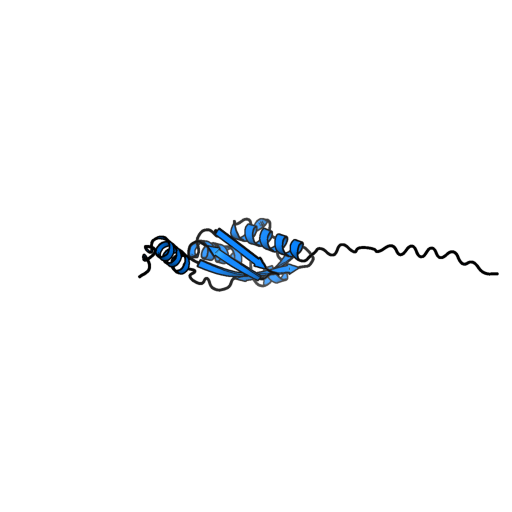33.078 6.423 1.00 70.88 126 ASP A N 1
ATOM 935 C CA . ASP A 1 126 ? -5.310 33.740 5.419 1.00 70.88 126 ASP A CA 1
ATOM 936 C C . ASP A 1 126 ? -6.357 34.666 6.071 1.00 70.88 126 ASP A C 1
ATOM 938 O O . ASP A 1 126 ? -6.562 35.794 5.625 1.00 70.88 126 ASP A O 1
ATOM 942 N N . TRP A 1 127 ? -6.949 34.231 7.193 1.00 66.06 127 TRP A N 1
ATOM 943 C CA . TRP A 1 127 ? -7.861 35.022 8.031 1.00 66.06 127 TRP A CA 1
ATOM 944 C C . TRP A 1 127 ? -7.152 36.099 8.866 1.00 66.06 127 TRP A C 1
ATOM 946 O O . TRP A 1 127 ? -7.795 37.074 9.267 1.00 66.06 127 TRP A O 1
ATOM 956 N N . ALA A 1 128 ? -5.859 35.940 9.179 1.00 68.38 128 ALA A N 1
ATOM 957 C CA . ALA A 1 128 ? -5.142 36.882 10.030 1.00 68.38 128 ALA A CA 1
ATOM 958 C C . ALA A 1 128 ? -5.227 38.293 9.419 1.00 68.38 128 ALA A C 1
ATOM 960 O O . ALA A 1 128 ? -4.729 38.511 8.309 1.00 68.38 128 ALA A O 1
ATOM 961 N N . PRO A 1 129 ? -5.847 39.273 10.110 1.00 65.94 129 PRO A N 1
ATOM 962 C CA . PRO A 1 129 ? -5.908 40.629 9.596 1.00 65.94 129 PRO A CA 1
ATOM 963 C C . PRO A 1 129 ? -4.472 41.098 9.383 1.00 65.94 129 PRO A C 1
ATOM 965 O O . PRO A 1 129 ? -3.670 41.066 10.317 1.00 65.94 129 PRO A O 1
ATOM 968 N N . ARG A 1 130 ? -4.132 41.496 8.148 1.00 65.75 130 ARG A N 1
ATOM 969 C CA . ARG A 1 130 ? -2.848 42.137 7.852 1.00 65.75 130 ARG A CA 1
ATOM 970 C C . ARG A 1 130 ? -2.756 43.352 8.761 1.00 65.75 130 ARG A C 1
ATOM 972 O O . ARG A 1 130 ? -3.427 44.349 8.502 1.00 65.75 130 ARG A O 1
ATOM 979 N N . SER A 1 131 ? -2.001 43.235 9.848 1.00 55.69 131 SER A N 1
ATOM 980 C CA . SER A 1 131 ? -1.814 44.324 10.793 1.00 55.69 131 SER A CA 1
ATOM 981 C C . SER A 1 131 ? -1.378 45.556 10.001 1.00 55.69 131 SER A C 1
ATOM 983 O O . SER A 1 131 ? -0.358 45.479 9.307 1.00 55.69 131 SER A O 1
ATOM 985 N N . PRO A 1 132 ? -2.129 46.672 10.031 1.00 54.34 132 PRO A N 1
ATOM 986 C CA . PRO A 1 132 ? -1.609 47.913 9.497 1.00 54.34 132 PRO A CA 1
ATOM 987 C C . PRO A 1 132 ? -0.372 48.260 10.322 1.00 54.34 132 PRO A C 1
ATOM 989 O O . PRO A 1 132 ? -0.418 48.264 11.554 1.00 54.34 132 PRO A O 1
ATOM 992 N N . GLY A 1 133 ? 0.742 48.441 9.615 1.00 63.84 133 GLY A N 1
ATOM 993 C CA . GLY A 1 133 ? 2.020 48.798 10.205 1.00 63.84 133 GLY A CA 1
ATOM 994 C C . GLY A 1 133 ? 1.885 50.051 11.062 1.00 63.84 133 GLY A C 1
ATOM 995 O O . GLY A 1 133 ? 1.265 51.029 10.643 1.00 63.84 133 GLY A O 1
ATOM 996 N N . TRP A 1 134 ? 2.472 49.976 12.250 1.00 46.47 134 TRP A N 1
ATOM 997 C CA . TRP A 1 134 ? 2.885 51.124 13.040 1.00 46.47 134 TRP A CA 1
ATOM 998 C C . TRP A 1 134 ? 4.407 51.122 13.069 1.00 46.47 134 TRP A C 1
ATOM 1000 O O . TRP A 1 134 ? 4.972 50.015 13.244 1.00 46.47 134 TRP A O 1
#